Protein AF-A0A4U2MBT1-F1 (afdb_monomer_lite)

Structure (mmCIF, N/CA/C/O backbone):
data_AF-A0A4U2MBT1-F1
#
_entry.id   AF-A0A4U2MBT1-F1
#
loop_
_atom_site.group_PDB
_atom_site.id
_atom_site.type_symbol
_atom_site.label_atom_id
_atom_site.label_alt_id
_atom_site.label_comp_id
_atom_site.label_asym_id
_atom_site.label_entity_id
_atom_site.label_seq_id
_atom_site.pdbx_PDB_ins_code
_atom_site.Cartn_x
_atom_site.Cartn_y
_atom_site.Cartn_z
_atom_site.occupancy
_atom_site.B_iso_or_equiv
_atom_site.auth_seq_id
_atom_site.auth_comp_id
_atom_site.auth_asym_id
_atom_site.auth_atom_id
_atom_site.pdbx_PDB_model_num
ATOM 1 N N . MET A 1 1 ? -3.593 -16.320 -30.056 1.00 61.88 1 MET A N 1
ATOM 2 C CA . MET A 1 1 ? -2.243 -16.912 -29.938 1.00 61.88 1 MET A CA 1
ATOM 3 C C . MET A 1 1 ? -1.825 -16.761 -28.483 1.00 61.88 1 MET A C 1
ATOM 5 O O . MET A 1 1 ? -1.796 -15.635 -28.004 1.00 61.88 1 MET A O 1
ATOM 9 N N . ILE A 1 2 ? -1.646 -17.863 -27.755 1.00 72.19 2 ILE A N 1
ATOM 10 C CA . ILE A 1 2 ? -1.249 -17.824 -26.338 1.00 72.19 2 ILE A CA 1
ATOM 11 C C . ILE A 1 2 ? 0.259 -17.518 -26.288 1.00 72.19 2 ILE A C 1
ATOM 13 O O . ILE A 1 2 ? 0.993 -18.099 -27.093 1.00 72.19 2 ILE A O 1
ATOM 17 N N . PRO A 1 3 ? 0.735 -16.606 -25.418 1.00 79.00 3 PRO A N 1
ATOM 18 C CA . PRO A 1 3 ? 2.163 -16.346 -25.263 1.00 79.00 3 PRO A CA 1
ATOM 19 C C . PRO A 1 3 ? 2.924 -17.628 -24.919 1.00 79.00 3 PRO A C 1
ATOM 21 O O . PRO A 1 3 ? 2.396 -18.511 -24.243 1.00 79.00 3 PRO A O 1
ATOM 24 N N . SER A 1 4 ? 4.180 -17.721 -25.356 1.00 88.56 4 SER A N 1
ATOM 25 C CA . SER A 1 4 ? 5.042 -18.848 -24.992 1.00 88.56 4 SER A CA 1
ATOM 26 C C . SER A 1 4 ? 5.139 -18.979 -23.468 1.00 88.56 4 SER A C 1
ATOM 28 O O . SER A 1 4 ? 5.195 -17.975 -22.753 1.00 88.56 4 SER A O 1
ATOM 30 N N . PHE A 1 5 ? 5.225 -20.214 -22.967 1.00 89.94 5 PHE A N 1
ATOM 31 C CA . PHE A 1 5 ? 5.422 -20.507 -21.542 1.00 89.94 5 PHE A CA 1
ATOM 32 C C . PHE A 1 5 ? 6.584 -19.703 -20.934 1.00 89.94 5 PHE A C 1
ATOM 34 O O . PHE A 1 5 ? 6.497 -19.208 -19.811 1.00 89.94 5 PHE A O 1
ATOM 41 N N . THR A 1 6 ? 7.651 -19.501 -21.708 1.00 92.38 6 THR A N 1
ATOM 42 C CA . THR A 1 6 ? 8.820 -18.719 -21.290 1.00 92.38 6 THR A CA 1
ATOM 43 C C . THR A 1 6 ? 8.483 -17.254 -21.011 1.00 92.38 6 THR A C 1
ATOM 45 O O . THR A 1 6 ? 9.009 -16.682 -20.058 1.00 92.38 6 THR A O 1
ATOM 48 N N . THR A 1 7 ? 7.576 -16.656 -21.786 1.00 91.00 7 THR A N 1
ATOM 49 C CA . THR A 1 7 ? 7.103 -15.279 -21.592 1.00 91.00 7 THR A CA 1
ATOM 50 C C . THR A 1 7 ? 6.307 -15.153 -20.296 1.00 91.00 7 THR A C 1
ATOM 52 O O . THR A 1 7 ? 6.554 -14.244 -19.508 1.00 91.00 7 THR A O 1
ATOM 55 N N . VAL A 1 8 ? 5.406 -16.103 -20.030 1.00 91.94 8 VAL A N 1
ATOM 56 C CA . VAL A 1 8 ? 4.602 -16.120 -18.796 1.00 91.94 8 VAL A CA 1
ATOM 57 C C . VAL A 1 8 ? 5.494 -16.286 -17.562 1.00 91.94 8 VAL A C 1
ATOM 59 O O . VAL A 1 8 ? 5.317 -15.583 -16.567 1.00 91.94 8 VAL A O 1
ATOM 62 N N . TYR A 1 9 ? 6.498 -17.165 -17.634 1.00 93.62 9 TYR A N 1
ATOM 63 C CA . TYR A 1 9 ? 7.466 -17.353 -16.552 1.00 93.62 9 TYR A CA 1
ATOM 64 C C . TYR A 1 9 ? 8.268 -16.076 -16.251 1.00 93.62 9 TYR A C 1
ATOM 66 O O . TYR A 1 9 ? 8.463 -15.723 -15.088 1.00 93.62 9 TYR A O 1
ATOM 74 N N . GLN A 1 10 ? 8.701 -15.354 -17.288 1.00 92.31 10 GLN A N 1
ATOM 75 C CA . GLN A 1 10 ? 9.414 -14.086 -17.122 1.00 92.31 10 GLN A CA 1
ATOM 76 C C . GLN A 1 10 ? 8.540 -13.028 -16.447 1.00 92.31 10 GLN A C 1
ATOM 78 O O . GLN A 1 10 ? 8.999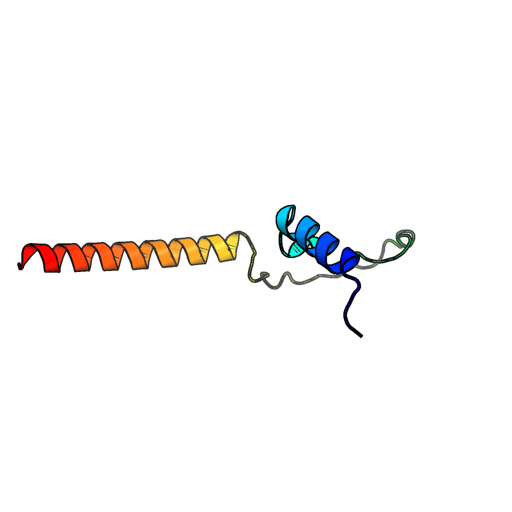 -12.400 -15.494 1.00 92.31 10 GLN A O 1
ATOM 83 N N . TRP A 1 11 ? 7.280 -12.885 -16.868 1.00 92.44 11 TRP A N 1
ATOM 84 C CA . TRP A 1 11 ? 6.341 -11.962 -16.226 1.00 92.44 11 TRP A CA 1
ATOM 85 C C . TRP A 1 11 ? 6.120 -12.301 -14.756 1.00 92.44 11 TRP A C 1
ATOM 87 O O . TRP A 1 11 ? 6.191 -11.410 -13.915 1.00 92.44 11 TRP A O 1
ATOM 97 N N . LYS A 1 12 ? 5.947 -13.586 -14.424 1.00 93.94 12 LYS A N 1
ATOM 98 C CA . LYS A 1 12 ? 5.822 -14.027 -13.030 1.00 93.94 12 LYS A CA 1
ATOM 99 C C . LYS A 1 12 ? 7.035 -13.602 -12.199 1.00 93.94 12 LYS A C 1
ATOM 101 O O . LYS A 1 12 ? 6.876 -12.982 -11.154 1.00 93.94 12 LYS A O 1
ATOM 106 N N . LYS A 1 13 ? 8.246 -13.881 -12.687 1.00 94.50 13 LYS A N 1
ATOM 107 C CA . LYS A 1 13 ? 9.486 -13.517 -11.990 1.00 94.50 13 LYS A CA 1
ATOM 108 C C . LYS A 1 13 ? 9.641 -12.001 -11.828 1.00 94.50 13 LYS A C 1
ATOM 110 O O . LYS A 1 13 ? 10.102 -11.538 -10.792 1.00 94.50 13 LYS A O 1
ATOM 115 N N . GLN A 1 14 ? 9.283 -11.220 -12.847 1.00 93.06 14 GLN A N 1
ATOM 116 C CA . GLN A 1 14 ? 9.332 -9.755 -12.776 1.00 93.06 14 GLN A CA 1
ATOM 117 C C . GLN A 1 14 ? 8.336 -9.209 -11.751 1.00 93.06 14 GLN A C 1
ATOM 119 O O . GLN A 1 14 ? 8.693 -8.332 -10.969 1.00 93.06 14 GLN A O 1
ATOM 124 N N . PHE A 1 15 ? 7.129 -9.770 -11.719 1.00 93.62 15 PHE A N 1
ATOM 125 C CA . PHE A 1 15 ? 6.099 -9.409 -10.756 1.00 93.62 15 PHE A CA 1
ATOM 126 C C . PHE A 1 15 ? 6.509 -9.731 -9.313 1.00 93.62 15 PHE A C 1
ATOM 128 O O . PHE A 1 15 ? 6.361 -8.888 -8.436 1.00 93.62 15 PHE A O 1
ATOM 135 N N . GLU A 1 16 ? 7.091 -10.907 -9.061 1.00 94.00 16 GLU A N 1
ATOM 136 C CA . GLU A 1 16 ? 7.591 -11.278 -7.726 1.00 94.00 16 GLU A CA 1
ATOM 137 C C . GLU A 1 16 ? 8.694 -10.331 -7.221 1.00 94.00 16 GLU A C 1
ATOM 139 O O . GLU A 1 16 ? 8.817 -10.116 -6.019 1.00 94.00 16 GLU A O 1
ATOM 144 N N . LEU A 1 17 ? 9.487 -9.752 -8.128 1.00 93.06 17 LEU A N 1
ATOM 145 C CA . LEU A 1 17 ? 10.599 -8.865 -7.778 1.00 93.06 17 LEU A CA 1
ATOM 146 C C . LEU A 1 17 ? 10.206 -7.391 -7.639 1.00 93.06 17 LEU A C 1
ATOM 148 O O . LEU A 1 17 ? 10.812 -6.683 -6.839 1.00 93.06 17 LEU A O 1
ATOM 152 N N . GLY A 1 18 ? 9.261 -6.902 -8.443 1.00 85.69 18 GLY A N 1
ATOM 153 C CA . GLY A 1 18 ? 8.962 -5.468 -8.526 1.00 85.69 18 GLY A CA 1
ATOM 154 C C . GLY A 1 18 ? 7.487 -5.126 -8.695 1.00 85.69 18 GLY A C 1
ATOM 155 O O . GLY A 1 18 ? 7.171 -4.009 -9.094 1.00 85.69 18 GLY A O 1
ATOM 156 N N . GLY A 1 19 ? 6.590 -6.070 -8.409 1.00 89.19 19 GLY A N 1
ATOM 157 C CA . GLY A 1 19 ? 5.147 -5.856 -8.434 1.00 89.19 19 GLY A CA 1
ATOM 158 C C . GLY A 1 19 ? 4.613 -5.470 -9.814 1.00 89.19 19 GLY A C 1
ATOM 159 O O . GLY A 1 19 ? 5.144 -5.881 -10.849 1.00 89.19 19 GLY A O 1
ATOM 160 N N . LEU A 1 20 ? 3.535 -4.683 -9.826 1.00 85.81 20 LEU A N 1
ATOM 161 C CA . LEU A 1 20 ? 2.881 -4.225 -11.056 1.00 85.81 20 LEU A CA 1
ATOM 162 C C . LEU A 1 20 ? 3.783 -3.311 -11.895 1.00 85.81 20 LEU A C 1
ATOM 164 O O . LEU A 1 20 ? 3.841 -3.479 -13.112 1.00 85.81 20 LEU A O 1
ATOM 168 N N . ASP A 1 21 ? 4.551 -2.430 -11.254 1.00 86.50 21 ASP A N 1
ATOM 169 C CA . ASP A 1 21 ? 5.455 -1.486 -11.925 1.00 86.50 21 ASP A CA 1
ATOM 170 C C . ASP A 1 21 ? 6.507 -2.203 -12.790 1.00 86.50 21 ASP A C 1
ATOM 172 O O . ASP A 1 21 ? 6.943 -1.704 -13.829 1.00 86.50 21 ASP A O 1
ATOM 176 N N . ALA A 1 22 ? 6.912 -3.416 -12.399 1.00 88.38 22 ALA A N 1
ATOM 177 C CA . ALA A 1 22 ? 7.874 -4.217 -13.154 1.00 88.38 22 ALA A CA 1
ATOM 178 C C . ALA A 1 22 ? 7.317 -4.792 -14.467 1.00 88.38 22 ALA A C 1
ATOM 180 O O . ALA A 1 22 ? 8.106 -5.176 -15.340 1.00 88.38 22 ALA A O 1
ATOM 181 N N . LEU A 1 23 ? 5.989 -4.861 -14.607 1.00 89.69 23 LEU A N 1
ATOM 182 C CA . LEU A 1 23 ? 5.300 -5.302 -15.821 1.00 89.69 23 LEU A CA 1
ATOM 183 C C . LEU A 1 23 ? 4.983 -4.144 -16.775 1.00 89.69 23 LEU A C 1
ATOM 185 O O . LEU A 1 23 ? 4.560 -4.395 -17.907 1.00 89.69 23 LEU A O 1
ATOM 189 N N . GLU A 1 24 ? 5.196 -2.892 -16.363 1.00 88.19 24 GLU A N 1
ATOM 190 C CA . GLU A 1 24 ? 4.930 -1.750 -17.228 1.00 88.19 24 GLU A CA 1
ATOM 191 C C . GLU A 1 24 ? 5.812 -1.775 -18.494 1.00 88.19 24 GLU A C 1
ATOM 193 O O . GLU A 1 24 ? 7.025 -2.032 -18.425 1.00 88.19 24 GLU A O 1
ATOM 198 N N . PRO A 1 25 ? 5.244 -1.478 -19.681 1.00 82.56 25 PRO A N 1
ATOM 199 C CA . PRO A 1 25 ? 6.006 -1.425 -20.919 1.00 82.56 25 PRO A CA 1
ATOM 200 C C . PRO A 1 25 ? 7.107 -0.364 -20.846 1.00 82.56 25 PRO A C 1
ATOM 202 O O . PRO A 1 25 ? 6.862 0.843 -20.908 1.00 82.56 25 PRO A O 1
ATOM 205 N N . LYS A 1 26 ? 8.364 -0.805 -20.776 1.00 79.44 26 LYS A N 1
ATOM 206 C CA . LYS A 1 26 ? 9.502 0.112 -20.871 1.00 79.44 26 LYS A CA 1
ATOM 207 C C . LYS A 1 26 ? 9.564 0.703 -22.276 1.00 79.44 26 LYS A C 1
ATOM 209 O O . LYS A 1 26 ? 9.426 -0.016 -23.268 1.00 79.44 26 LYS A O 1
ATOM 214 N N . LYS A 1 27 ? 9.810 2.016 -22.365 1.00 76.50 27 LYS A N 1
ATOM 215 C CA . LYS A 1 27 ? 9.981 2.718 -23.646 1.00 76.50 27 LYS A CA 1
ATOM 216 C C . LYS A 1 27 ? 11.065 2.012 -24.464 1.00 76.50 27 LYS A C 1
ATOM 218 O O . LYS A 1 27 ? 12.237 2.016 -24.093 1.00 76.50 27 LYS A O 1
ATOM 223 N N . LYS A 1 28 ? 10.659 1.373 -25.559 1.00 70.06 28 LYS A N 1
ATOM 224 C CA . LYS A 1 28 ? 11.551 0.634 -26.452 1.00 70.06 28 LYS A CA 1
ATOM 225 C C . LYS A 1 28 ? 12.329 1.628 -27.320 1.00 70.06 28 LYS A C 1
ATOM 227 O O . LYS A 1 28 ? 11.718 2.447 -27.998 1.00 70.06 28 LYS A O 1
ATOM 232 N N . GLY A 1 29 ? 13.660 1.538 -27.321 1.00 77.94 29 GLY A N 1
ATOM 233 C CA . GLY A 1 29 ? 14.542 2.342 -28.180 1.00 77.94 29 GLY A CA 1
ATOM 234 C C . GLY A 1 29 ? 15.541 3.223 -27.422 1.00 77.94 29 GLY A C 1
ATOM 235 O O . GLY A 1 29 ? 15.523 3.308 -26.196 1.00 77.94 29 GLY A O 1
ATOM 236 N N . ARG A 1 30 ? 16.446 3.871 -28.167 1.00 76.56 30 ARG A N 1
ATOM 237 C CA . ARG A 1 30 ? 17.416 4.831 -27.615 1.00 76.56 30 ARG A CA 1
ATOM 238 C C . ARG A 1 30 ? 16.681 6.122 -27.223 1.00 76.56 30 ARG A C 1
ATOM 240 O O . ARG A 1 30 ? 15.884 6.606 -28.028 1.00 76.56 30 ARG A O 1
ATOM 247 N N . PRO A 1 31 ? 16.940 6.714 -26.043 1.00 72.62 31 PRO A N 1
ATOM 248 C CA . PRO A 1 31 ? 16.371 8.013 -25.710 1.00 72.62 31 PRO A CA 1
ATOM 249 C C . PRO A 1 31 ? 16.812 9.054 -26.747 1.00 72.62 31 PRO A C 1
ATOM 251 O O . PRO A 1 31 ? 17.997 9.146 -27.076 1.00 72.62 31 PRO A O 1
ATOM 254 N N . SER A 1 32 ? 15.854 9.828 -27.263 1.00 68.94 32 SER A N 1
ATOM 255 C CA . SER A 1 32 ? 16.144 10.973 -28.130 1.00 68.94 32 SER A CA 1
ATOM 256 C C . SER A 1 32 ? 17.062 11.948 -27.395 1.00 68.94 32 SER A C 1
ATOM 258 O O . SER A 1 32 ? 16.877 12.190 -26.198 1.00 68.94 32 SER A O 1
ATOM 260 N N . MET A 1 33 ? 18.043 12.525 -28.097 1.00 71.25 33 MET A N 1
ATOM 261 C CA . MET A 1 33 ? 18.877 13.581 -27.520 1.00 71.25 33 MET A CA 1
ATOM 262 C C . MET A 1 33 ? 17.976 14.722 -27.021 1.00 71.25 33 MET A C 1
ATOM 264 O O . MET A 1 33 ? 17.005 15.092 -27.684 1.00 71.25 33 MET A O 1
ATOM 268 N N . LYS A 1 34 ? 18.256 15.221 -25.809 1.00 63.09 34 LYS A N 1
ATOM 269 C CA . LYS A 1 34 ? 17.454 16.246 -25.124 1.00 63.09 34 LYS A CA 1
ATOM 270 C C . LYS A 1 34 ? 17.392 17.525 -25.962 1.00 63.09 34 LYS A C 1
ATOM 272 O O . LYS A 1 34 ? 18.346 18.295 -25.964 1.00 63.09 34 LYS A O 1
ATOM 277 N N . ASN A 1 35 ? 16.233 17.815 -26.545 1.00 55.53 35 ASN A N 1
ATOM 278 C CA . ASN A 1 35 ? 15.865 19.188 -26.862 1.00 55.53 35 ASN A CA 1
ATOM 279 C C . ASN A 1 35 ? 15.288 19.801 -25.584 1.00 55.53 35 ASN A C 1
ATOM 281 O O . ASN A 1 35 ? 14.249 19.376 -25.078 1.00 55.53 35 ASN A O 1
ATOM 285 N N . LYS A 1 36 ? 16.018 20.762 -25.015 1.00 56.78 36 LYS A N 1
ATOM 286 C CA . LYS A 1 36 ? 15.616 21.569 -23.859 1.00 56.78 36 LYS A CA 1
ATOM 287 C C . LYS A 1 36 ? 14.446 22.459 -24.274 1.00 56.78 36 LYS A C 1
ATOM 289 O O . LYS A 1 36 ? 14.687 23.622 -24.522 1.00 56.78 36 LYS A O 1
ATOM 294 N N . ASN A 1 37 ? 13.241 21.909 -24.430 1.00 56.19 37 ASN A N 1
ATOM 295 C CA . ASN A 1 37 ? 11.976 22.640 -24.561 1.00 56.19 37 ASN A CA 1
ATOM 296 C C . ASN A 1 37 ? 10.798 21.661 -24.541 1.00 56.19 37 ASN A C 1
ATOM 298 O O . ASN A 1 37 ? 10.245 21.328 -25.578 1.00 56.1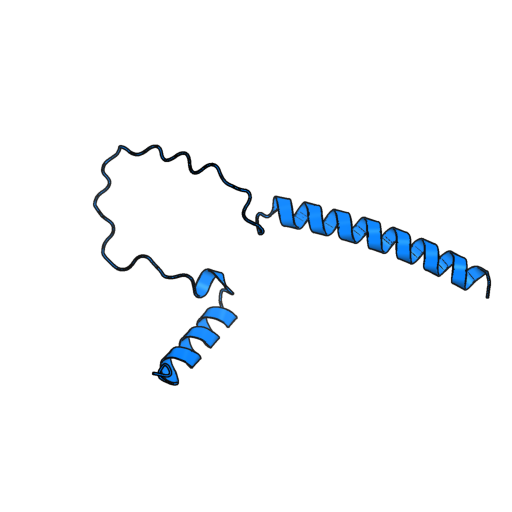9 37 ASN A O 1
ATOM 302 N N . THR A 1 38 ? 10.396 21.232 -23.349 1.00 49.59 38 THR A N 1
ATOM 303 C CA . THR A 1 38 ? 8.981 20.955 -23.066 1.00 49.59 38 THR A CA 1
ATOM 304 C C . THR A 1 38 ? 8.820 20.948 -21.559 1.00 49.59 38 THR A C 1
ATOM 306 O O . THR A 1 38 ? 9.078 19.953 -20.886 1.00 49.59 38 THR A O 1
ATOM 309 N N . LYS A 1 39 ? 8.415 22.104 -21.029 1.00 54.25 39 LYS A N 1
ATOM 310 C CA . LYS A 1 39 ? 7.599 22.148 -19.822 1.00 54.25 39 LYS A CA 1
ATOM 311 C C . LYS A 1 39 ? 6.332 21.370 -20.167 1.00 54.25 39 LYS A C 1
ATOM 313 O O . LYS A 1 39 ? 5.467 21.884 -20.866 1.00 54.25 39 LYS A O 1
ATOM 318 N N . GLN A 1 40 ? 6.277 20.102 -19.791 1.00 50.84 40 GLN A N 1
ATOM 319 C CA . GLN A 1 40 ? 4.997 19.442 -19.626 1.00 50.84 40 GLN A CA 1
ATOM 320 C C . GLN A 1 40 ? 4.746 19.439 -18.134 1.00 50.84 40 GLN A C 1
ATOM 322 O O . GLN A 1 40 ? 5.300 18.630 -17.393 1.00 50.84 40 GLN A O 1
ATOM 327 N N . ASP A 1 41 ? 3.943 20.414 -17.720 1.00 52.81 41 ASP A N 1
ATOM 328 C CA . ASP A 1 41 ? 3.141 20.336 -16.516 1.00 52.81 41 ASP A CA 1
ATOM 329 C C . ASP A 1 41 ? 2.263 19.089 -16.633 1.00 52.81 41 ASP A C 1
ATOM 331 O O . ASP A 1 41 ? 1.095 19.138 -17.014 1.00 52.81 41 ASP A O 1
ATOM 335 N N . THR A 1 42 ? 2.833 17.926 -16.325 1.00 51.72 42 THR A N 1
ATOM 336 C CA . THR A 1 42 ? 2.027 16.791 -15.914 1.00 51.72 42 THR A CA 1
ATOM 337 C C . THR A 1 42 ? 1.494 17.188 -14.551 1.00 51.72 42 THR A C 1
ATOM 339 O O . THR A 1 42 ? 2.151 16.969 -13.530 1.00 51.72 42 THR A O 1
ATOM 342 N N . LYS A 1 43 ? 0.330 17.851 -14.545 1.00 47.12 43 LYS A N 1
ATOM 343 C CA . LYS A 1 43 ? -0.548 17.891 -13.380 1.00 47.12 43 LYS A CA 1
ATOM 344 C C . LYS A 1 43 ? -0.581 16.464 -12.863 1.00 47.12 43 LYS A C 1
ATOM 346 O O . LYS A 1 43 ? -1.113 15.575 -13.525 1.00 47.12 43 LYS A O 1
ATOM 351 N N . LYS A 1 44 ? 0.101 16.250 -11.741 1.00 50.91 44 LYS A N 1
ATOM 352 C CA . LYS A 1 44 ? 0.089 14.999 -11.008 1.00 50.91 44 LYS A CA 1
ATOM 353 C C . LYS A 1 44 ? -1.344 14.852 -10.527 1.00 50.91 44 LYS A C 1
ATOM 355 O O . LYS A 1 44 ? -1.706 15.364 -9.477 1.00 50.91 44 LYS A O 1
ATOM 360 N N . ILE A 1 45 ? -2.176 14.229 -11.354 1.00 55.91 45 ILE A N 1
ATOM 361 C CA . ILE A 1 45 ? -3.328 13.491 -10.861 1.00 55.91 45 ILE A CA 1
ATOM 362 C C . ILE A 1 45 ? -2.721 12.610 -9.765 1.00 55.91 45 ILE A C 1
ATOM 364 O O . ILE A 1 45 ? -1.735 11.926 -10.072 1.00 55.91 45 ILE A O 1
ATOM 368 N N . PRO A 1 46 ? -3.155 12.707 -8.496 1.00 51.22 46 PRO A N 1
ATOM 369 C CA . PRO A 1 46 ? -2.647 11.820 -7.468 1.00 51.22 46 PRO A CA 1
ATOM 370 C C . PRO A 1 46 ? -2.958 10.417 -7.965 1.00 51.22 46 PRO A C 1
ATOM 372 O O . PRO A 1 46 ? -4.120 10.027 -8.040 1.00 51.22 46 PRO A O 1
ATOM 375 N N . ALA A 1 47 ? -1.927 9.715 -8.438 1.00 59.91 47 ALA A N 1
ATOM 376 C CA . ALA A 1 47 ? -2.069 8.333 -8.836 1.00 59.91 47 ALA A CA 1
ATOM 377 C C . ALA A 1 47 ? -2.668 7.606 -7.633 1.00 59.91 47 ALA A C 1
ATOM 379 O O . ALA A 1 47 ? -2.310 7.910 -6.491 1.00 59.91 47 ALA A O 1
ATOM 380 N N . GLU A 1 48 ? -3.605 6.707 -7.886 1.00 54.31 48 GLU A N 1
ATOM 381 C CA . GLU A 1 48 ? -4.304 5.878 -6.906 1.00 54.31 48 GLU A CA 1
ATOM 382 C C . GLU A 1 48 ? -3.317 4.864 -6.288 1.00 54.31 48 GLU A C 1
ATOM 384 O O . GLU A 1 48 ? -3.340 3.669 -6.552 1.00 54.31 48 GLU A O 1
ATOM 389 N N . GLY A 1 49 ? -2.339 5.405 -5.558 1.00 56.41 49 GLY A N 1
ATOM 390 C CA . GLY A 1 49 ? -1.047 4.793 -5.234 1.00 56.41 49 GLY A CA 1
ATOM 391 C C . GLY A 1 49 ? 0.038 5.799 -4.806 1.00 56.41 49 GLY A C 1
ATOM 392 O O . GLY A 1 49 ? 1.137 5.399 -4.429 1.00 56.41 49 GLY A O 1
ATOM 393 N N . SER A 1 50 ? -0.238 7.111 -4.824 1.00 73.81 50 SER A N 1
ATOM 394 C CA . SER A 1 50 ? 0.599 8.106 -4.149 1.00 73.81 50 SER A CA 1
ATOM 395 C C . SER A 1 50 ? 0.684 7.778 -2.659 1.00 73.81 50 SER A C 1
ATOM 397 O O . SER A 1 50 ? -0.315 7.405 -2.041 1.00 73.81 50 SER A O 1
ATOM 399 N N . VAL A 1 51 ? 1.865 7.973 -2.070 1.00 81.06 51 VAL A N 1
ATOM 400 C CA . VAL A 1 51 ? 2.117 7.761 -0.634 1.00 81.06 51 VAL A CA 1
ATOM 401 C C . VAL A 1 51 ? 1.080 8.491 0.226 1.00 81.06 51 VAL A C 1
ATOM 403 O O . VAL A 1 51 ? 0.611 7.944 1.216 1.00 81.06 51 VAL A O 1
ATOM 406 N N . GLU A 1 52 ? 0.670 9.686 -0.194 1.00 82.44 52 GLU A N 1
ATOM 407 C CA . GLU A 1 52 ? -0.334 10.500 0.495 1.00 82.44 52 GLU A CA 1
ATOM 408 C C . GLU A 1 52 ? -1.739 9.870 0.467 1.00 82.44 52 GLU A C 1
ATOM 410 O O . GLU A 1 52 ? -2.412 9.813 1.493 1.00 82.44 52 GLU A O 1
ATOM 415 N N . ALA A 1 53 ? -2.165 9.318 -0.675 1.00 79.94 53 ALA A N 1
ATOM 416 C CA . ALA A 1 53 ? -3.456 8.635 -0.791 1.00 79.94 53 ALA A CA 1
ATOM 417 C C . ALA A 1 53 ? -3.486 7.348 0.051 1.00 79.94 53 ALA A C 1
ATOM 419 O O . ALA A 1 53 ? -4.471 7.063 0.729 1.00 79.94 53 ALA A O 1
ATOM 420 N N . LEU A 1 54 ? -2.372 6.608 0.069 1.00 88.00 54 LEU A N 1
ATOM 421 C CA . LEU A 1 54 ? -2.205 5.428 0.918 1.00 88.00 54 LEU A CA 1
ATOM 422 C C . LEU A 1 54 ? -2.236 5.787 2.409 1.00 88.00 54 LEU A C 1
ATOM 424 O O . LEU A 1 54 ? -2.833 5.061 3.202 1.00 88.00 54 LEU A O 1
ATOM 428 N N . GLN A 1 55 ? -1.616 6.903 2.800 1.00 91.19 55 GLN A N 1
ATOM 429 C CA . GLN A 1 55 ? -1.653 7.391 4.180 1.00 91.19 55 GLN A CA 1
ATOM 430 C C . GLN A 1 55 ? -3.073 7.772 4.608 1.00 91.19 55 GLN A C 1
ATOM 432 O O . GLN A 1 55 ? -3.499 7.361 5.688 1.00 91.19 55 GLN A O 1
ATOM 437 N N . ALA A 1 56 ? -3.815 8.481 3.754 1.00 90.75 56 ALA A N 1
ATOM 438 C CA . ALA A 1 56 ? -5.199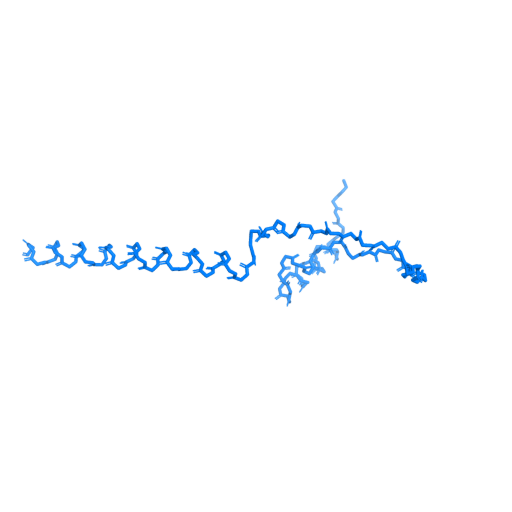 8.860 4.023 1.00 90.75 56 ALA A CA 1
ATOM 439 C C . ALA A 1 56 ? -6.113 7.633 4.183 1.00 90.75 56 ALA A C 1
ATOM 441 O O . ALA A 1 56 ? -6.890 7.559 5.137 1.00 90.75 56 ALA A O 1
ATOM 442 N N . GLU A 1 57 ? -5.983 6.631 3.306 1.00 91.00 57 GLU A N 1
ATOM 443 C CA . GLU A 1 57 ? -6.768 5.396 3.420 1.00 91.00 57 GLU A CA 1
ATOM 444 C C . GLU A 1 57 ? -6.412 4.617 4.693 1.00 91.00 57 GLU A C 1
ATOM 446 O O . GLU A 1 57 ? -7.290 4.120 5.400 1.00 91.00 57 GLU A O 1
ATOM 451 N N . LEU A 1 58 ? -5.128 4.563 5.053 1.00 95.69 58 LEU A N 1
ATOM 452 C CA . LEU A 1 58 ? -4.676 3.902 6.274 1.00 95.69 58 LEU A CA 1
ATOM 453 C C . LEU A 1 58 ? -5.223 4.591 7.533 1.00 95.69 58 LEU A C 1
ATOM 455 O O . LEU A 1 58 ? -5.627 3.915 8.483 1.00 95.69 58 LEU A O 1
ATOM 459 N N . GLU A 1 59 ? -5.263 5.922 7.552 1.00 95.12 59 GLU A N 1
ATOM 460 C CA . GLU A 1 59 ? -5.856 6.693 8.645 1.00 95.12 59 GLU A CA 1
ATOM 461 C C . GLU A 1 59 ? -7.367 6.451 8.754 1.00 95.12 59 GLU A C 1
ATOM 463 O O . GLU A 1 59 ? -7.864 6.137 9.842 1.00 95.12 59 GLU A O 1
ATOM 468 N N . ARG A 1 60 ? -8.085 6.485 7.624 1.00 95.94 60 ARG A N 1
ATOM 469 C CA . ARG A 1 60 ? -9.516 6.158 7.551 1.00 95.94 60 ARG A CA 1
ATOM 470 C C . ARG A 1 60 ? -9.804 4.764 8.120 1.00 95.94 60 ARG A C 1
ATOM 472 O O . ARG A 1 60 ? -10.660 4.618 8.996 1.00 95.94 60 ARG A O 1
ATOM 479 N N . LEU A 1 61 ? -9.039 3.757 7.696 1.00 97.12 61 LEU A N 1
ATOM 480 C CA . LEU A 1 61 ? -9.163 2.373 8.167 1.00 97.12 61 LEU A CA 1
ATOM 481 C C . LEU A 1 61 ? -8.838 2.218 9.657 1.00 97.12 61 LEU A C 1
ATOM 483 O O . LEU A 1 61 ? -9.444 1.389 10.342 1.00 97.12 61 LEU A O 1
ATOM 487 N N . ARG A 1 62 ? -7.885 2.992 10.190 1.00 97.38 62 ARG A N 1
ATOM 488 C CA . ARG A 1 62 ? -7.574 2.987 11.629 1.00 97.38 62 ARG A CA 1
ATOM 489 C C . ARG A 1 62 ? -8.734 3.526 12.455 1.00 97.38 62 ARG A C 1
ATOM 491 O O . AR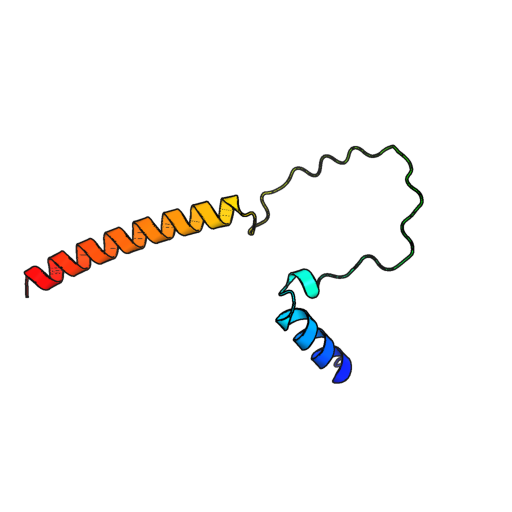G A 1 62 ? -9.056 2.926 13.481 1.00 97.38 62 ARG A O 1
ATOM 498 N N . MET A 1 63 ? -9.366 4.610 12.009 1.00 97.12 63 MET A N 1
ATOM 499 C CA . MET A 1 63 ? -10.542 5.165 12.683 1.00 97.12 63 MET A CA 1
ATOM 500 C C . MET A 1 63 ? -11.711 4.177 12.676 1.00 97.12 63 MET A C 1
ATOM 502 O O . MET A 1 63 ? -12.304 3.923 13.725 1.00 97.12 63 MET A O 1
ATOM 506 N N . GLU A 1 64 ? -11.995 3.560 11.527 1.00 96.56 64 GLU A N 1
ATOM 507 C CA . GLU A 1 64 ? -13.062 2.563 11.392 1.00 96.56 64 GLU A CA 1
ATOM 508 C C . GLU A 1 64 ? -12.828 1.353 12.312 1.00 96.56 64 GLU A C 1
ATOM 510 O O . GLU A 1 64 ? -13.706 0.966 13.086 1.00 96.56 64 GLU A O 1
ATOM 515 N N . ASN A 1 65 ? -11.603 0.818 12.336 1.00 97.75 65 ASN A N 1
ATOM 516 C CA . ASN A 1 65 ? -11.243 -0.272 13.243 1.00 97.75 65 ASN A CA 1
ATOM 517 C C . ASN A 1 65 ? -11.358 0.117 14.723 1.00 97.75 65 ASN A C 1
ATOM 519 O O . ASN A 1 65 ? -11.804 -0.691 15.539 1.00 97.75 65 ASN A O 1
ATOM 523 N N . ALA A 1 66 ? -10.943 1.330 15.101 1.00 97.06 66 ALA A N 1
ATOM 524 C CA . ALA A 1 66 ? -11.063 1.803 16.479 1.00 97.06 66 ALA A CA 1
ATOM 525 C C . ALA A 1 66 ? -12.533 1.891 16.917 1.00 97.06 66 ALA A C 1
ATOM 527 O O . ALA A 1 66 ? -12.873 1.465 18.025 1.00 97.06 66 ALA A O 1
ATOM 528 N N . TYR A 1 67 ? -13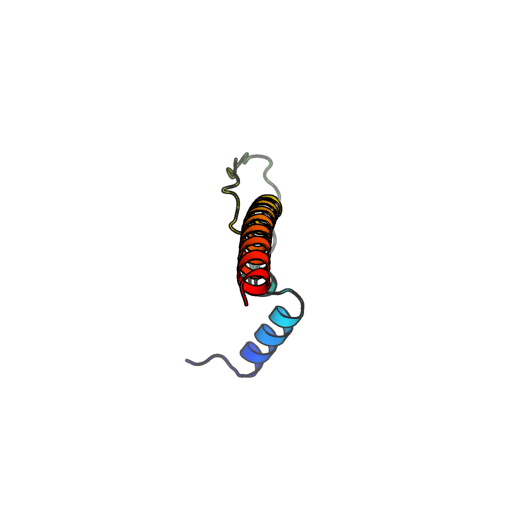.409 2.378 16.034 1.00 96.31 67 TYR A N 1
ATOM 529 C CA . TYR A 1 67 ? -14.847 2.422 16.276 1.00 96.31 67 TYR A CA 1
ATOM 530 C C . TYR A 1 67 ? -15.435 1.017 16.467 1.00 96.31 67 TYR A C 1
ATOM 532 O O . TYR A 1 67 ? -16.105 0.764 17.470 1.00 96.31 67 TYR A O 1
ATOM 540 N N . LEU A 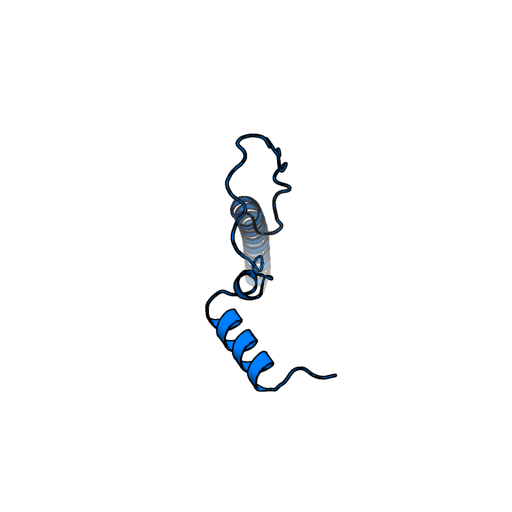1 68 ? -15.116 0.079 15.570 1.00 97.06 68 LEU A N 1
ATOM 541 C CA . LEU A 1 68 ? -15.588 -1.306 15.662 1.00 97.06 68 LEU A CA 1
ATOM 542 C C . LEU A 1 68 ? -15.099 -2.006 16.936 1.00 97.06 68 LEU A C 1
ATOM 544 O O . LEU A 1 68 ? -15.871 -2.703 17.591 1.00 97.06 68 LEU A O 1
ATOM 548 N N . LYS A 1 69 ? -13.845 -1.782 17.347 1.00 96.50 69 LYS A N 1
ATOM 549 C CA . LYS A 1 69 ? -13.313 -2.313 18.614 1.00 96.50 69 LYS A CA 1
ATOM 550 C C . LYS A 1 69 ? -14.073 -1.778 19.822 1.00 96.50 69 LYS A C 1
ATOM 552 O O . LYS A 1 69 ? -14.396 -2.548 20.723 1.00 96.50 69 LYS A O 1
ATOM 557 N N . LYS A 1 70 ? -14.379 -0.477 19.836 1.00 95.00 70 LYS A N 1
ATOM 558 C CA . LYS A 1 70 ? -15.179 0.138 20.901 1.00 95.00 70 LYS A CA 1
ATOM 559 C C . LYS A 1 70 ? -16.585 -0.456 20.949 1.00 95.00 70 LYS A C 1
ATOM 561 O O . LYS A 1 70 ? -17.070 -0.759 22.033 1.00 95.00 70 LYS A O 1
ATOM 566 N N . LEU A 1 71 ? -17.217 -0.654 19.792 1.00 94.19 71 LEU A N 1
ATOM 567 C CA . LEU A 1 71 ? -18.527 -1.294 19.708 1.00 94.19 71 LEU A CA 1
ATOM 568 C C . LEU A 1 71 ? -18.482 -2.727 20.246 1.00 94.19 71 LEU A C 1
ATOM 570 O O . LEU A 1 71 ? -19.292 -3.078 21.098 1.00 94.19 71 LEU A O 1
ATOM 574 N N . ASN A 1 72 ? -17.507 -3.523 19.805 1.00 93.94 72 ASN A N 1
ATOM 575 C CA . ASN A 1 72 ? -17.355 -4.900 20.259 1.00 93.94 72 ASN A CA 1
ATOM 576 C C . ASN A 1 72 ? -17.148 -4.969 21.781 1.00 93.94 72 ASN A C 1
ATOM 578 O O . ASN A 1 72 ? -17.812 -5.744 22.457 1.00 93.94 72 ASN A O 1
ATOM 582 N N . ALA A 1 73 ? -16.316 -4.091 22.351 1.00 93.94 73 ALA A N 1
ATOM 583 C CA . ALA A 1 73 ? -16.131 -4.019 23.800 1.00 93.94 73 ALA A CA 1
ATOM 584 C C . ALA A 1 73 ? -17.441 -3.725 24.557 1.00 93.94 73 ALA A C 1
ATOM 586 O O . ALA A 1 73 ? -17.671 -4.276 25.628 1.00 93.94 73 ALA A O 1
ATOM 587 N N . LEU A 1 74 ? -18.321 -2.877 24.018 1.00 93.06 74 LEU A N 1
ATOM 588 C CA . LEU A 1 74 ? -19.622 -2.600 24.638 1.00 93.06 74 LEU A CA 1
ATOM 589 C C . LEU A 1 74 ? -20.585 -3.787 24.556 1.00 93.06 74 LEU A C 1
ATOM 591 O O . LEU A 1 74 ? -21.392 -3.958 25.464 1.00 93.06 74 LEU A O 1
ATOM 595 N N . VAL A 1 75 ? -20.519 -4.576 23.482 1.00 93.31 75 VAL A N 1
ATOM 596 C CA . VAL A 1 75 ? -21.313 -5.805 23.340 1.00 93.31 75 VAL A CA 1
ATOM 597 C C . VAL A 1 75 ? -20.836 -6.854 24.342 1.00 93.31 75 VAL A C 1
ATOM 599 O O . VAL A 1 75 ? -21.649 -7.366 25.096 1.00 93.31 75 VAL A O 1
ATOM 602 N N . GLN A 1 76 ? -19.524 -7.080 24.430 1.00 88.75 76 GLN A N 1
ATOM 603 C CA . GLN A 1 76 ? -18.928 -8.048 25.359 1.00 88.75 76 GLN A CA 1
ATOM 604 C C . GLN A 1 76 ? -19.182 -7.717 26.840 1.00 88.75 76 GLN A C 1
ATOM 606 O O . GLN A 1 76 ? -19.256 -8.617 27.654 1.00 88.75 76 GLN A O 1
ATOM 611 N N . ASN A 1 77 ? -19.330 -6.439 27.210 1.00 81.31 77 ASN A N 1
ATOM 612 C CA . ASN A 1 77 ? -19.684 -6.052 28.586 1.00 81.31 77 ASN A CA 1
ATOM 613 C C . ASN A 1 77 ? -21.176 -6.242 28.925 1.00 81.31 77 ASN A C 1
ATOM 615 O O . ASN A 1 77 ? -21.568 -6.025 30.070 1.00 81.31 77 ASN A O 1
ATOM 619 N N . LYS A 1 78 ? -22.025 -6.523 27.929 1.00 75.25 78 LYS A N 1
ATOM 620 C CA . LYS A 1 78 ? -23.467 -6.746 28.114 1.00 75.25 78 LYS A CA 1
ATOM 621 C C . LYS A 1 78 ? -23.851 -8.225 28.125 1.00 75.25 78 LYS A C 1
ATOM 623 O O . LYS A 1 78 ? -24.993 -8.519 28.474 1.00 75.25 78 LYS A O 1
ATOM 628 N N . GLU A 1 79 ? -22.942 -9.099 27.707 1.00 57.47 79 GLU A N 1
ATOM 629 C CA . GLU A 1 79 ? -23.025 -10.551 27.898 1.00 57.47 79 GLU A CA 1
ATOM 630 C C . GLU A 1 79 ? -22.475 -10.920 29.280 1.00 57.47 79 GLU A C 1
ATOM 632 O O . GLU A 1 79 ? -23.107 -11.775 29.939 1.00 57.47 79 GLU A O 1
#

InterPro domains:
  IPR009057 Homedomain-like superfamily [SSF46689] (4-76)
  IPR052057 IS150/IS1296 orfA-like [PTHR33795] (1-79)
  IPR055247 Insertion element IS150 protein InsJ-like, helix-turn-helix domain [PF13518] (2-31)

Organism: NCBI:txid1890302

Secondary structure (DSSP, 8-state):
-PPPHHHHHHHHHHHHHHTTGGGS----SPPPP--S-----------TT-HHHHHHHHHHHHHHHHHHHHHHHHHHTT-

Foldseek 3Di:
DDDPPVVVVVVVVQCVVPNPVSVDDDDPDDDDDDDPDDPDPPVCPPPCDNPVNVVVVVVVVVVVVVVVVVVVVVVVVVD

Sequence (79 aa):
MIPSFTTVYQWKKQFELGGLDALEPKKKGRPSMKNKNTKQDTKKIPAEGSVEALQAELERLRMENAYLKKLNALVQNKE

pLDDT: mean 80.6, std 15.86, range [47.12, 97.75]

Radius of gyration: 23.22 Å; chains: 1; bounding box: 42×43×58 Å